Protein AF-A0A8J3Q8D7-F1 (afdb_monomer_lite)

pLDDT: mean 91.98, std 11.91, range [38.09, 98.75]

Structure (mmCIF, N/CA/C/O backbone):
data_AF-A0A8J3Q8D7-F1
#
_entry.id   AF-A0A8J3Q8D7-F1
#
loop_
_atom_site.group_PDB
_atom_site.id
_atom_site.type_symbol
_atom_site.label_atom_id
_atom_site.label_alt_id
_atom_site.label_comp_id
_atom_site.label_asym_id
_atom_site.label_entity_id
_atom_site.label_seq_id
_atom_site.pdbx_PDB_ins_code
_atom_site.Cartn_x
_atom_site.Cartn_y
_atom_site.Cartn_z
_atom_site.occupancy
_atom_site.B_iso_or_equiv
_atom_site.auth_seq_id
_atom_site.auth_comp_id
_atom_site.auth_asym_id
_atom_site.auth_atom_id
_atom_site.pdbx_PDB_model_num
ATOM 1 N N . MET A 1 1 ? 13.783 7.310 -9.396 1.00 62.56 1 MET A N 1
ATOM 2 C CA . MET A 1 1 ? 12.359 7.502 -9.038 1.00 62.56 1 MET A CA 1
ATOM 3 C C . MET A 1 1 ? 11.468 7.661 -10.271 1.00 62.56 1 MET A C 1
ATOM 5 O O . MET A 1 1 ? 10.737 6.732 -10.582 1.00 62.56 1 MET A O 1
ATOM 9 N N . ALA A 1 2 ? 11.547 8.776 -11.012 1.00 74.69 2 ALA A N 1
ATOM 10 C CA . ALA A 1 2 ? 10.617 9.085 -12.112 1.00 74.69 2 ALA A CA 1
ATOM 11 C C . ALA A 1 2 ? 10.519 8.001 -13.209 1.00 74.69 2 ALA A C 1
ATOM 13 O O . ALA A 1 2 ? 9.436 7.754 -13.732 1.00 74.69 2 ALA A O 1
ATOM 14 N N . SER A 1 3 ? 11.620 7.311 -13.528 1.00 85.38 3 SER A N 1
ATOM 15 C CA . SER A 1 3 ? 11.621 6.202 -14.492 1.00 85.38 3 SER A CA 1
ATOM 16 C C . SER A 1 3 ? 10.805 4.992 -14.023 1.00 85.38 3 SER A C 1
ATOM 18 O O . SER A 1 3 ? 10.082 4.409 -14.821 1.00 85.38 3 SER A O 1
ATOM 20 N N . ARG A 1 4 ? 10.868 4.631 -12.735 1.00 87.25 4 ARG A N 1
ATOM 21 C CA . ARG A 1 4 ? 10.127 3.490 -12.171 1.00 87.25 4 ARG A CA 1
ATOM 22 C C . ARG A 1 4 ? 8.629 3.786 -12.036 1.00 87.25 4 ARG A C 1
ATOM 24 O O . ARG A 1 4 ? 7.823 2.919 -12.343 1.00 87.25 4 ARG A O 1
ATOM 31 N N . LEU A 1 5 ? 8.254 5.024 -11.704 1.00 87.19 5 LEU A N 1
ATOM 32 C CA . LEU A 1 5 ? 6.845 5.447 -11.710 1.00 87.19 5 LEU A CA 1
ATOM 33 C C . LEU A 1 5 ? 6.225 5.402 -13.112 1.00 87.19 5 LEU A C 1
ATOM 35 O O . LEU A 1 5 ? 5.111 4.922 -13.289 1.00 87.19 5 LEU A O 1
ATOM 39 N N . ARG A 1 6 ? 6.965 5.840 -14.139 1.00 89.38 6 ARG A N 1
ATOM 40 C CA . ARG A 1 6 ? 6.504 5.710 -15.530 1.00 89.38 6 ARG A CA 1
ATOM 41 C C . ARG A 1 6 ? 6.340 4.253 -15.959 1.00 89.38 6 ARG A C 1
ATOM 43 O O . ARG A 1 6 ? 5.459 3.971 -16.757 1.00 89.38 6 ARG A O 1
ATOM 50 N N . ARG A 1 7 ? 7.168 3.342 -15.433 1.00 87.56 7 ARG A N 1
ATOM 51 C CA . ARG A 1 7 ? 7.043 1.904 -15.711 1.00 87.56 7 ARG A CA 1
ATOM 52 C C . ARG A 1 7 ? 5.762 1.328 -15.126 1.00 87.56 7 ARG A C 1
ATOM 54 O O . ARG A 1 7 ? 5.037 0.682 -15.864 1.00 87.56 7 ARG A O 1
ATOM 61 N N . ILE A 1 8 ? 5.451 1.590 -13.854 1.00 92.19 8 ILE A N 1
ATOM 62 C CA . ILE A 1 8 ? 4.223 1.045 -13.243 1.00 92.19 8 ILE A CA 1
ATOM 63 C C . ILE A 1 8 ? 2.943 1.648 -13.828 1.00 92.19 8 ILE A C 1
ATOM 65 O O . ILE A 1 8 ? 1.919 0.975 -13.840 1.00 92.19 8 ILE A O 1
ATOM 69 N N . ALA A 1 9 ? 3.002 2.859 -14.391 1.00 90.44 9 ALA A N 1
ATOM 70 C CA . ALA A 1 9 ? 1.849 3.507 -15.022 1.00 90.44 9 ALA A CA 1
ATOM 71 C C . ALA A 1 9 ? 1.298 2.755 -16.249 1.00 90.44 9 ALA A C 1
ATOM 73 O O . ALA A 1 9 ? 0.163 2.993 -16.648 1.00 90.44 9 ALA A O 1
ATOM 74 N N . THR A 1 10 ? 2.085 1.863 -16.858 1.00 91.12 10 THR A N 1
ATOM 75 C CA . THR A 1 10 ? 1.662 1.052 -18.009 1.00 91.12 10 THR A CA 1
ATOM 76 C C . THR A 1 10 ? 1.464 -0.423 -17.660 1.00 91.12 10 THR A C 1
ATOM 78 O O . THR A 1 10 ? 1.267 -1.238 -18.564 1.00 91.12 10 THR A O 1
ATOM 81 N N . ARG A 1 11 ? 1.533 -0.799 -16.373 1.00 94.31 11 ARG A N 1
ATOM 82 C CA . ARG A 1 11 ? 1.402 -2.198 -15.947 1.00 94.31 11 ARG A CA 1
ATOM 83 C C . ARG A 1 11 ? -0.046 -2.577 -15.664 1.00 94.31 11 ARG A C 1
ATOM 85 O O . ARG A 1 11 ? -0.711 -1.864 -14.915 1.00 94.31 11 ARG A O 1
ATOM 92 N N . PRO A 1 12 ? -0.525 -3.700 -16.226 1.00 92.62 12 PRO A N 1
ATOM 93 C CA . PRO A 1 12 ? -1.902 -4.115 -16.048 1.00 92.62 12 PRO A CA 1
ATOM 94 C C . PRO A 1 12 ? -2.108 -4.653 -14.630 1.00 92.62 12 PRO A C 1
ATOM 96 O O . PRO A 1 1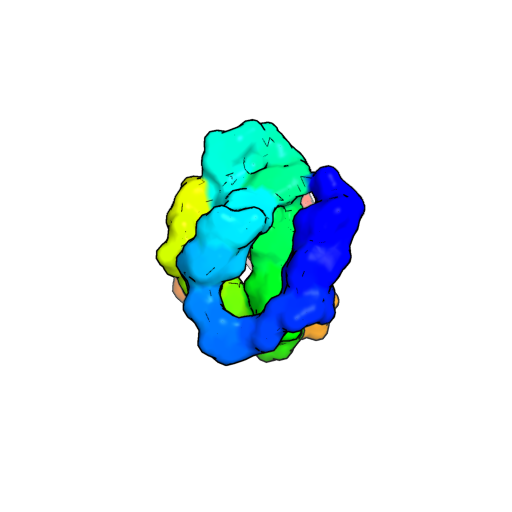2 ? -1.217 -5.277 -14.051 1.00 92.62 12 PRO A O 1
ATOM 99 N N . PHE A 1 13 ? -3.287 -4.397 -14.071 1.00 96.06 13 PHE A N 1
ATOM 100 C CA . PHE A 1 13 ? -3.625 -4.724 -12.685 1.00 96.06 13 PHE A CA 1
ATOM 101 C C . PHE A 1 13 ? -3.883 -6.213 -12.418 1.00 96.06 13 PHE A C 1
ATOM 103 O O . PHE A 1 13 ? -3.944 -6.622 -11.264 1.00 96.06 13 PHE A O 1
ATOM 110 N N . ASP A 1 14 ? -3.969 -7.033 -13.462 1.00 94.56 14 ASP A N 1
ATOM 111 C CA . ASP A 1 14 ? -3.995 -8.495 -13.367 1.00 94.56 14 ASP A CA 1
ATOM 112 C C . ASP A 1 14 ? -2.604 -9.111 -13.121 1.00 94.56 14 ASP A C 1
ATOM 114 O O . ASP A 1 14 ? -2.496 -10.304 -12.837 1.00 94.56 14 ASP A O 1
ATOM 118 N N . SER A 1 15 ? -1.534 -8.305 -13.172 1.00 95.56 15 SER A N 1
ATOM 119 C CA . SER A 1 15 ? -0.178 -8.770 -12.870 1.00 95.56 15 SER A CA 1
ATOM 120 C C . SER A 1 15 ? -0.068 -9.255 -11.415 1.00 95.56 15 SER A C 1
ATOM 122 O O . SER A 1 15 ? -0.624 -8.628 -10.508 1.00 95.56 15 SER A O 1
ATOM 124 N N . PRO A 1 16 ? 0.687 -10.328 -11.128 1.00 96.12 16 PRO A N 1
ATOM 125 C CA . PRO A 1 16 ? 1.004 -10.703 -9.752 1.00 96.12 16 PRO A CA 1
ATOM 126 C C . PRO A 1 16 ? 1.801 -9.590 -9.041 1.00 96.12 16 PRO A C 1
ATOM 128 O O . PRO A 1 16 ? 2.758 -9.079 -9.631 1.00 96.12 16 PRO A O 1
ATOM 131 N N . PRO A 1 17 ? 1.492 -9.231 -7.777 1.00 97.06 17 PRO A N 1
ATOM 132 C CA . PRO A 1 17 ? 2.240 -8.197 -7.051 1.00 97.06 17 PRO A CA 1
ATOM 133 C C . PRO A 1 17 ? 3.746 -8.490 -6.956 1.00 97.06 17 PRO A C 1
ATOM 135 O O . PRO 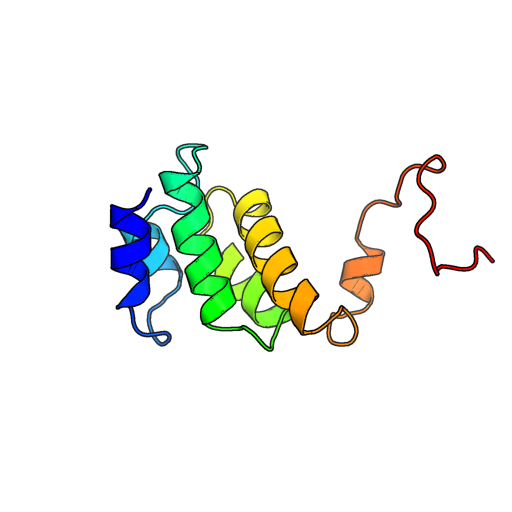A 1 17 ? 4.571 -7.599 -7.146 1.00 97.06 17 PRO A O 1
ATOM 138 N N . THR A 1 18 ? 4.120 -9.761 -6.788 1.00 97.12 18 THR A N 1
ATOM 139 C CA . THR A 1 18 ? 5.520 -10.221 -6.775 1.00 97.12 18 THR A CA 1
ATOM 140 C C . THR A 1 18 ? 6.278 -9.892 -8.065 1.00 97.12 18 THR A C 1
ATOM 142 O O . THR A 1 18 ? 7.471 -9.591 -8.021 1.00 97.12 18 THR A O 1
ATOM 145 N N . TRP A 1 19 ? 5.607 -9.905 -9.221 1.00 97.19 19 TRP A N 1
ATOM 146 C CA . TRP A 1 19 ? 6.231 -9.558 -10.501 1.00 97.19 19 TRP A CA 1
ATOM 147 C C . TRP A 1 19 ? 6.490 -8.058 -10.606 1.00 97.19 19 TRP A C 1
ATOM 149 O O . TRP A 1 19 ? 7.561 -7.649 -11.052 1.00 97.19 19 TRP A O 1
ATOM 159 N N . ILE A 1 20 ? 5.544 -7.238 -10.144 1.00 97.75 20 ILE A N 1
ATOM 160 C CA . ILE A 1 20 ? 5.719 -5.783 -10.098 1.00 97.75 20 ILE A CA 1
ATOM 161 C C . ILE A 1 20 ? 6.848 -5.418 -9.132 1.00 97.75 20 ILE A C 1
ATOM 163 O O . ILE A 1 20 ? 7.726 -4.634 -9.491 1.00 97.75 20 ILE A O 1
ATOM 167 N N . ALA A 1 21 ? 6.892 -6.040 -7.954 1.00 97.00 21 ALA A N 1
ATOM 168 C CA . ALA A 1 21 ? 7.977 -5.865 -6.994 1.00 97.00 21 ALA A CA 1
ATOM 169 C C . ALA A 1 21 ? 9.349 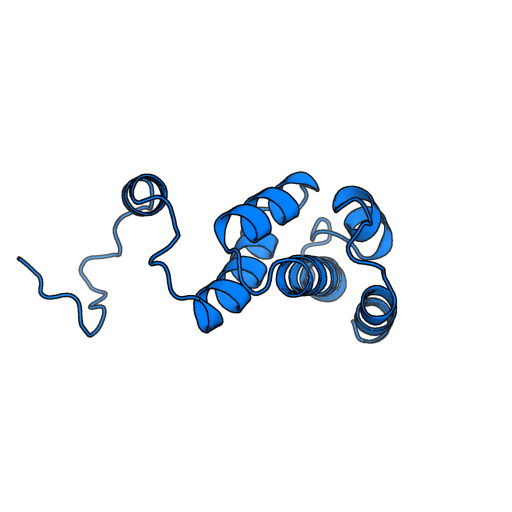-6.229 -7.585 1.00 97.00 21 ALA A C 1
ATOM 171 O O . ALA A 1 21 ? 10.297 -5.459 -7.452 1.00 97.00 21 ALA A O 1
ATOM 172 N N . GLY A 1 22 ? 9.460 -7.345 -8.314 1.00 96.25 22 GLY A N 1
ATOM 173 C CA . GLY A 1 22 ? 10.696 -7.701 -9.022 1.00 96.25 22 GLY A CA 1
ATOM 174 C C . GLY A 1 22 ? 11.096 -6.688 -10.102 1.00 96.25 22 GLY A C 1
ATOM 175 O O . GLY A 1 22 ? 12.276 -6.534 -10.416 1.00 96.25 22 GLY A O 1
ATOM 176 N N . GLU A 1 23 ? 10.128 -5.960 -10.662 1.00 95.38 23 GLU A N 1
ATOM 177 C CA . GLU A 1 23 ? 10.371 -4.966 -11.698 1.00 95.38 23 GLU A CA 1
ATOM 178 C C . GLU A 1 23 ? 10.876 -3.623 -11.143 1.00 95.38 23 GLU A C 1
ATOM 180 O O . GLU A 1 23 ? 11.787 -3.009 -11.722 1.00 95.38 23 GLU A O 1
ATOM 185 N N . VAL A 1 24 ? 10.249 -3.123 -10.075 1.00 95.75 24 VAL A N 1
ATOM 186 C CA . VAL A 1 24 ? 10.465 -1.755 -9.570 1.00 95.75 24 VAL A CA 1
ATOM 187 C C . VAL A 1 24 ? 10.983 -1.669 -8.139 1.00 95.75 24 VAL A C 1
ATOM 189 O O . VAL A 1 24 ? 11.275 -0.556 -7.694 1.00 95.75 24 VAL A O 1
ATOM 192 N N . GLY A 1 25 ? 11.172 -2.808 -7.481 1.00 96.75 25 GLY A N 1
ATOM 193 C CA . GLY A 1 25 ? 11.539 -2.915 -6.075 1.00 96.75 25 GLY A CA 1
ATOM 194 C C . GLY A 1 25 ? 10.326 -2.953 -5.151 1.00 96.75 25 GLY A C 1
ATOM 195 O O . GLY A 1 25 ? 9.268 -2.423 -5.484 1.00 96.75 25 GLY A O 1
ATOM 196 N N . CYS A 1 26 ? 10.508 -3.557 -3.977 1.00 97.06 26 CYS A N 1
ATOM 197 C CA . CYS A 1 26 ? 9.573 -3.523 -2.846 1.00 97.06 26 CYS A CA 1
ATOM 198 C C . CYS A 1 26 ? 10.270 -3.073 -1.546 1.00 97.06 26 CYS A C 1
ATOM 200 O O . CYS A 1 26 ? 9.937 -3.527 -0.458 1.00 97.06 26 CYS A O 1
ATOM 202 N N . GLY A 1 27 ? 11.267 -2.193 -1.666 1.00 96.31 27 GLY A N 1
ATOM 203 C CA . GLY A 1 27 ? 11.927 -1.517 -0.547 1.00 96.31 27 GLY A CA 1
ATOM 204 C C . GLY A 1 27 ? 13.112 -2.248 0.085 1.00 96.31 27 GLY A C 1
ATOM 205 O O . GLY A 1 27 ? 13.645 -1.782 1.087 1.00 96.31 27 GLY A O 1
ATOM 206 N N . LEU A 1 28 ? 13.617 -3.324 -0.526 1.00 94.69 28 LEU A N 1
ATOM 207 C CA . LEU A 1 28 ? 14.834 -4.011 -0.064 1.00 94.69 28 LEU A CA 1
ATOM 208 C C . LEU A 1 28 ? 16.069 -3.096 -0.029 1.00 94.69 28 LEU A C 1
ATOM 210 O O . LEU A 1 28 ? 17.010 -3.358 0.717 1.00 94.69 28 LEU A O 1
ATOM 214 N N . GLN A 1 29 ? 16.086 -2.029 -0.832 1.00 95.00 29 GLN A N 1
ATOM 215 C CA . GLN A 1 29 ? 17.165 -1.038 -0.823 1.00 95.00 29 GLN A CA 1
ATOM 216 C C . GLN A 1 29 ? 16.917 0.148 0.122 1.00 95.00 29 GLN A C 1
ATOM 218 O O . GLN A 1 29 ? 17.682 1.110 0.066 1.00 95.00 29 GLN A O 1
ATOM 223 N N . VAL A 1 30 ? 15.849 0.120 0.934 1.00 93.75 30 VAL A N 1
ATOM 224 C CA . VAL A 1 30 ? 15.469 1.174 1.899 1.00 93.75 30 VAL A CA 1
ATOM 225 C C . VAL A 1 30 ? 15.552 2.566 1.263 1.00 93.75 30 VAL A C 1
ATOM 227 O O . VAL A 1 30 ? 16.201 3.495 1.744 1.00 93.75 30 VAL A O 1
ATOM 230 N N . SER A 1 31 ? 14.956 2.699 0.079 1.00 96.00 31 SER A N 1
ATOM 231 C CA . SER A 1 31 ? 15.010 3.935 -0.689 1.00 96.00 31 SER A CA 1
ATOM 232 C C . SER A 1 31 ? 13.684 4.180 -1.380 1.00 96.00 31 SER A C 1
ATOM 234 O O . SER A 1 31 ? 13.074 3.268 -1.933 1.00 96.00 31 SER A O 1
ATOM 236 N N . ALA A 1 32 ? 13.256 5.440 -1.428 1.00 95.62 32 ALA A N 1
ATOM 237 C CA . ALA A 1 32 ? 11.995 5.787 -2.067 1.00 95.62 32 ALA A CA 1
ATOM 238 C C . ALA A 1 32 ? 11.881 5.252 -3.516 1.00 95.62 32 ALA A C 1
ATOM 240 O O . ALA A 1 32 ? 10.822 4.725 -3.855 1.00 95.62 32 ALA A O 1
ATOM 241 N N . PRO A 1 33 ? 12.919 5.321 -4.386 1.00 95.88 33 PRO A N 1
ATOM 242 C CA . PRO A 1 33 ? 12.850 4.730 -5.725 1.00 95.88 33 PRO A CA 1
ATOM 243 C C . PRO A 1 33 ? 12.566 3.225 -5.748 1.00 95.88 33 PRO A C 1
ATOM 245 O O . PRO A 1 33 ? 12.068 2.747 -6.764 1.00 95.88 33 PRO A O 1
ATOM 248 N N . ASP A 1 34 ? 12.904 2.513 -4.677 1.00 95.88 34 ASP A N 1
ATOM 249 C CA . ASP A 1 34 ? 12.715 1.073 -4.509 1.00 95.88 34 ASP A CA 1
ATOM 250 C C . ASP A 1 34 ? 11.428 0.699 -3.774 1.00 95.88 34 ASP A C 1
ATOM 252 O O . ASP A 1 34 ? 11.001 -0.441 -3.861 1.00 95.88 34 ASP A O 1
ATOM 256 N N . THR A 1 35 ? 10.788 1.649 -3.097 1.00 97.44 35 THR A N 1
ATOM 257 C CA . THR A 1 35 ? 9.594 1.406 -2.274 1.00 97.44 35 THR A CA 1
ATOM 258 C C . THR A 1 35 ? 8.329 1.983 -2.916 1.00 97.44 35 THR A C 1
ATOM 260 O O . THR A 1 35 ? 7.325 1.296 -3.107 1.00 97.44 35 THR A O 1
ATOM 263 N N . VAL A 1 36 ? 8.368 3.268 -3.279 1.00 97.94 36 VAL A N 1
ATOM 264 C CA . VAL A 1 36 ? 7.177 4.058 -3.633 1.00 97.94 36 VAL A CA 1
ATOM 265 C C . VAL A 1 36 ? 6.472 3.562 -4.902 1.00 97.94 36 VAL A C 1
ATOM 267 O O . VAL A 1 36 ? 5.243 3.506 -4.892 1.00 97.94 36 VAL A O 1
ATOM 270 N N . PRO A 1 37 ? 7.169 3.191 -5.998 1.00 98.00 37 PRO A N 1
ATOM 271 C CA . PRO A 1 37 ? 6.481 2.755 -7.212 1.00 98.00 37 PRO A CA 1
ATOM 272 C C . PRO A 1 37 ? 5.619 1.503 -7.018 1.00 98.00 37 PRO A C 1
ATOM 274 O O . PRO A 1 37 ? 4.521 1.446 -7.568 1.00 98.00 37 PRO A O 1
ATOM 277 N N . TYR A 1 38 ? 6.089 0.531 -6.231 1.00 98.31 38 TYR A N 1
ATOM 278 C CA . TYR A 1 38 ? 5.328 -0.682 -5.932 1.00 98.31 38 TYR A CA 1
ATOM 279 C C . TYR A 1 38 ? 4.100 -0.378 -5.069 1.00 98.31 38 TYR A C 1
ATOM 281 O O . TYR A 1 38 ? 2.993 -0.746 -5.452 1.00 98.31 38 TYR A O 1
ATOM 289 N N . ALA A 1 39 ? 4.266 0.396 -3.991 1.00 98.50 39 ALA A N 1
ATOM 290 C CA . ALA A 1 39 ? 3.150 0.801 -3.133 1.00 98.50 39 ALA A CA 1
ATOM 291 C C . ALA A 1 39 ? 2.062 1.579 -3.902 1.00 98.50 39 ALA A C 1
ATOM 293 O O . ALA A 1 39 ? 0.871 1.314 -3.752 1.00 98.50 39 ALA A O 1
ATOM 294 N N . ILE A 1 40 ? 2.454 2.499 -4.794 1.00 98.19 40 ILE A N 1
ATOM 295 C CA . ILE A 1 40 ? 1.500 3.234 -5.642 1.00 98.19 40 ILE A CA 1
ATOM 296 C C . ILE A 1 40 ? 0.747 2.291 -6.582 1.00 98.19 40 ILE A C 1
ATOM 298 O O . ILE A 1 40 ? -0.457 2.457 -6.765 1.00 98.19 40 ILE A O 1
ATOM 302 N N . TRP A 1 41 ? 1.430 1.316 -7.186 1.00 98.38 41 TRP A N 1
ATOM 303 C CA . TRP A 1 41 ? 0.773 0.360 -8.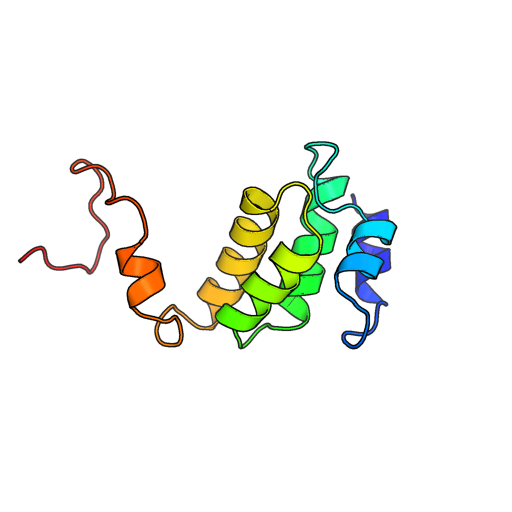074 1.00 98.38 41 TRP A CA 1
ATOM 304 C C . TRP A 1 41 ? -0.242 -0.512 -7.321 1.00 98.38 41 TRP A C 1
ATOM 306 O O . TRP A 1 41 ? -1.367 -0.667 -7.796 1.00 98.38 41 TRP A O 1
ATOM 316 N N . CYS A 1 42 ? 0.106 -1.005 -6.126 1.00 98.44 42 CYS A N 1
ATOM 317 C CA . CYS A 1 42 ? -0.814 -1.771 -5.281 1.00 98.44 42 CYS A CA 1
ATOM 318 C C . CYS A 1 42 ? -2.029 -0.942 -4.849 1.00 98.44 42 CYS A C 1
ATOM 320 O O . CYS A 1 42 ? -3.160 -1.416 -4.955 1.00 98.44 42 CYS A O 1
ATOM 322 N N . ALA A 1 43 ? -1.818 0.312 -4.438 1.00 98.50 43 ALA A N 1
ATOM 323 C CA . ALA A 1 43 ? -2.910 1.218 -4.093 1.00 98.50 43 ALA A CA 1
ATOM 324 C C . ALA A 1 43 ? -3.827 1.471 -5.296 1.00 98.50 43 ALA A C 1
ATOM 326 O O . ALA A 1 43 ? -5.044 1.381 -5.174 1.00 98.50 43 ALA A O 1
ATOM 327 N N . ALA A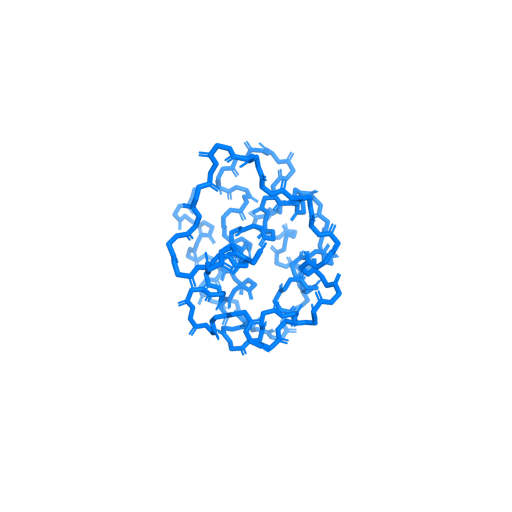 1 44 ? -3.251 1.747 -6.470 1.00 98.00 44 ALA A N 1
ATOM 328 C CA . ALA A 1 44 ? -4.005 2.015 -7.692 1.00 98.00 44 ALA A CA 1
ATOM 329 C C . ALA A 1 44 ? -4.840 0.806 -8.153 1.00 98.00 44 ALA A C 1
ATOM 331 O O . ALA A 1 44 ? -5.943 0.986 -8.667 1.00 98.00 44 ALA A O 1
ATOM 332 N N . ARG A 1 45 ? -4.335 -0.415 -7.937 1.00 97.81 45 ARG A N 1
ATOM 333 C CA . ARG A 1 45 ? -5.039 -1.670 -8.231 1.00 97.81 45 ARG A CA 1
ATOM 334 C C . ARG A 1 45 ? -6.284 -1.872 -7.361 1.00 97.81 45 ARG A C 1
ATOM 336 O O . ARG A 1 45 ? -7.270 -2.422 -7.843 1.00 97.81 45 ARG A O 1
ATOM 343 N N . HIS A 1 46 ? -6.233 -1.435 -6.104 1.00 97.62 46 HIS A N 1
ATOM 344 C CA . HIS A 1 46 ? -7.237 -1.711 -5.072 1.00 97.62 46 HIS A CA 1
ATOM 345 C C . HIS A 1 46 ? -7.755 -0.421 -4.409 1.00 97.62 46 HIS A C 1
ATOM 347 O O . HIS A 1 46 ? -7.929 -0.358 -3.196 1.00 97.62 46 HIS A O 1
ATOM 353 N N . LEU A 1 47 ? -8.005 0.634 -5.200 1.00 96.81 47 LEU A N 1
ATOM 354 C CA . LEU A 1 47 ? -8.342 1.975 -4.683 1.00 96.81 47 LEU A CA 1
ATOM 355 C C . LEU A 1 47 ? -9.583 2.030 -3.783 1.00 96.81 47 LEU A C 1
ATOM 357 O O . LEU A 1 47 ? -9.735 2.993 -3.035 1.00 96.81 47 LEU A O 1
ATOM 361 N N . ASP A 1 48 ? -10.463 1.038 -3.883 1.00 97.31 48 ASP A N 1
ATOM 362 C CA . ASP A 1 48 ? -11.725 0.964 -3.148 1.00 97.31 48 ASP A CA 1
ATOM 363 C C . ASP A 1 48 ? -11.769 -0.200 -2.140 1.00 97.31 48 ASP A C 1
ATOM 365 O O . ASP A 1 48 ? -12.797 -0.410 -1.503 1.00 97.31 48 ASP A O 1
ATOM 369 N N . ASP A 1 49 ? -10.669 -0.945 -1.975 1.00 97.81 49 ASP A N 1
ATOM 370 C CA . ASP A 1 49 ? -10.597 -2.126 -1.107 1.00 97.81 49 ASP A CA 1
ATOM 371 C C . ASP A 1 49 ? -9.290 -2.125 -0.304 1.00 97.81 49 ASP A C 1
ATOM 373 O O . ASP A 1 49 ? -8.243 -2.588 -0.761 1.00 97.81 49 ASP A O 1
ATOM 377 N N . LEU A 1 50 ? -9.345 -1.549 0.899 1.00 98.12 50 LEU A N 1
ATOM 378 C CA . LEU A 1 50 ? -8.185 -1.423 1.780 1.00 98.12 50 LEU A CA 1
ATOM 379 C C . LEU A 1 50 ? -7.636 -2.783 2.258 1.00 98.12 50 LEU A C 1
ATOM 381 O O . LEU A 1 50 ? -6.419 -2.968 2.164 1.00 98.12 50 LEU A O 1
ATOM 385 N N . PRO A 1 51 ? -8.455 -3.739 2.743 1.00 97.81 51 PRO A N 1
ATOM 386 C CA . PRO A 1 51 ? -7.956 -5.063 3.112 1.00 97.81 51 PRO A CA 1
ATOM 387 C C . PRO A 1 51 ? -7.226 -5.775 1.971 1.00 97.81 51 PRO A C 1
ATOM 389 O O . PRO A 1 51 ? -6.107 -6.252 2.173 1.00 97.81 51 PRO A O 1
ATOM 392 N N . GLU A 1 52 ? -7.807 -5.804 0.770 1.00 98.00 52 GLU A N 1
ATOM 393 C CA . GLU A 1 52 ? -7.168 -6.459 -0.373 1.00 98.00 52 GLU A CA 1
ATOM 394 C C . GLU A 1 52 ? -5.901 -5.707 -0.812 1.00 98.00 52 GLU A C 1
ATOM 396 O O . GLU A 1 52 ? -4.883 -6.335 -1.106 1.00 98.00 52 GLU A O 1
ATOM 401 N N . ALA A 1 53 ? -5.903 -4.367 -0.779 1.00 98.38 53 ALA A N 1
ATOM 402 C CA . ALA A 1 53 ? -4.711 -3.569 -1.068 1.00 98.38 53 ALA A CA 1
ATOM 403 C C . ALA A 1 53 ? -3.533 -3.934 -0.150 1.00 98.38 53 ALA A C 1
ATOM 405 O O . ALA A 1 53 ? -2.396 -4.061 -0.616 1.00 98.38 53 ALA A O 1
ATOM 406 N N . LEU A 1 54 ? -3.793 -4.108 1.149 1.00 98.25 54 LEU A N 1
ATOM 407 C CA . LEU A 1 54 ? -2.776 -4.464 2.139 1.00 98.25 54 LEU A CA 1
ATOM 408 C C . LEU A 1 54 ? -2.267 -5.897 1.941 1.00 98.25 54 LEU A C 1
ATOM 410 O O . LEU A 1 54 ? -1.051 -6.098 1.888 1.00 98.25 54 LEU A O 1
ATOM 414 N N . TRP A 1 55 ? -3.155 -6.875 1.737 1.00 98.06 55 TRP A N 1
ATOM 415 C CA . TRP A 1 55 ? -2.746 -8.260 1.474 1.00 98.06 55 TRP A CA 1
ATOM 416 C C . TRP A 1 55 ? -1.950 -8.405 0.177 1.00 98.06 55 TRP A C 1
ATOM 418 O O . TRP A 1 55 ? -0.889 -9.038 0.168 1.00 98.06 55 TRP A O 1
ATOM 428 N N . ALA A 1 56 ? -2.408 -7.771 -0.907 1.00 98.19 56 ALA A N 1
ATOM 429 C CA . ALA A 1 56 ? -1.695 -7.762 -2.178 1.00 98.19 56 ALA A CA 1
ATOM 430 C C . ALA A 1 56 ? -0.295 -7.153 -2.022 1.00 98.19 56 ALA A C 1
ATOM 432 O O . ALA A 1 56 ? 0.681 -7.718 -2.517 1.00 98.19 56 ALA A O 1
ATOM 433 N N . THR A 1 57 ? -0.177 -6.050 -1.278 1.00 98.62 57 THR A N 1
ATOM 434 C CA . THR A 1 57 ? 1.106 -5.378 -1.029 1.00 98.62 57 THR A CA 1
ATOM 435 C C . THR A 1 57 ? 2.063 -6.263 -0.240 1.00 98.62 57 THR A C 1
ATOM 437 O O . THR A 1 57 ? 3.193 -6.480 -0.688 1.00 98.62 57 THR A O 1
ATOM 440 N N . ALA A 1 58 ? 1.600 -6.831 0.877 1.00 98.31 58 ALA A N 1
ATOM 441 C CA . ALA A 1 58 ? 2.399 -7.688 1.750 1.00 98.31 58 ALA A CA 1
ATOM 442 C C . ALA A 1 58 ? 2.894 -8.964 1.049 1.00 98.31 58 ALA A C 1
ATOM 444 O O . ALA A 1 58 ? 3.979 -9.458 1.358 1.00 98.31 58 ALA A O 1
ATOM 445 N N . SER A 1 59 ? 2.142 -9.474 0.065 1.00 97.81 59 SER A N 1
ATOM 446 C CA . SER A 1 59 ? 2.471 -10.716 -0.649 1.00 97.81 59 SER A CA 1
ATOM 447 C C . SER A 1 59 ? 3.828 -10.704 -1.370 1.00 97.81 59 SER A C 1
ATOM 449 O O . SER A 1 59 ? 4.397 -11.769 -1.613 1.00 97.81 59 SER A O 1
ATOM 451 N N . ALA A 1 60 ? 4.371 -9.525 -1.700 1.00 95.88 60 ALA A N 1
ATOM 452 C CA . ALA A 1 60 ? 5.683 -9.413 -2.338 1.00 95.88 60 ALA A CA 1
ATOM 453 C C . ALA A 1 60 ? 6.871 -9.403 -1.364 1.00 95.88 60 ALA A C 1
ATOM 455 O O . ALA A 1 60 ? 8.017 -9.476 -1.813 1.00 95.88 60 ALA A O 1
ATOM 456 N N . GLY A 1 61 ? 6.627 -9.319 -0.054 1.00 96.06 61 GLY A N 1
ATOM 457 C CA . GLY A 1 61 ? 7.684 -9.207 0.947 1.00 96.06 61 GLY A CA 1
ATOM 458 C C . GLY A 1 61 ? 8.471 -7.895 0.843 1.00 96.06 61 GLY A C 1
ATOM 459 O O . GLY A 1 61 ? 7.927 -6.856 0.476 1.00 96.06 61 GLY A O 1
ATOM 460 N N . GLY A 1 62 ? 9.765 -7.953 1.165 1.00 95.69 62 GLY A N 1
ATOM 461 C CA . GLY A 1 62 ? 10.627 -6.772 1.208 1.00 95.69 62 GLY A CA 1
ATOM 462 C C . GLY A 1 62 ? 10.370 -5.916 2.446 1.00 95.69 62 GLY A C 1
ATOM 463 O O . GLY A 1 62 ? 10.308 -6.435 3.557 1.00 95.69 62 GLY A O 1
ATOM 464 N N . ASP A 1 63 ? 10.234 -4.612 2.237 1.00 97.31 63 ASP A N 1
ATOM 465 C CA . ASP A 1 63 ? 9.908 -3.609 3.255 1.00 97.31 63 ASP A CA 1
ATOM 466 C C . ASP A 1 63 ? 8.376 -3.531 3.413 1.00 97.31 63 ASP A C 1
ATOM 468 O O . ASP A 1 63 ? 7.698 -2.631 2.899 1.00 97.31 63 ASP A O 1
ATOM 472 N N . ILE A 1 64 ? 7.812 -4.591 4.006 1.00 98.12 64 ILE A N 1
ATOM 473 C CA . ILE A 1 64 ? 6.361 -4.829 4.079 1.00 98.12 64 ILE A CA 1
ATOM 474 C C . ILE A 1 64 ? 5.665 -3.697 4.829 1.00 98.12 64 ILE A C 1
ATOM 476 O O . ILE A 1 64 ? 4.650 -3.190 4.357 1.00 98.12 64 ILE A O 1
ATOM 480 N N . ASP A 1 65 ? 6.197 -3.296 5.980 1.00 97.62 65 ASP A N 1
ATOM 481 C CA . ASP A 1 65 ? 5.625 -2.251 6.822 1.00 97.62 65 ASP A CA 1
ATOM 482 C C . ASP A 1 65 ? 5.587 -0.913 6.083 1.00 97.62 65 ASP A C 1
ATOM 484 O O . ASP A 1 65 ? 4.518 -0.306 5.988 1.00 97.62 65 ASP A O 1
ATOM 488 N N . THR A 1 66 ? 6.688 -0.489 5.458 1.00 97.94 66 THR A N 1
ATOM 489 C CA . THR A 1 66 ? 6.716 0.790 4.735 1.00 97.94 66 THR A CA 1
ATOM 490 C C . THR A 1 66 ? 5.813 0.773 3.501 1.00 97.94 66 THR A C 1
ATOM 492 O O . THR A 1 66 ? 5.076 1.732 3.244 1.00 97.94 66 THR A O 1
ATOM 495 N N . THR A 1 67 ? 5.833 -0.309 2.716 1.00 98.50 67 THR A N 1
ATOM 496 C CA . THR A 1 67 ? 4.988 -0.414 1.513 1.00 98.50 67 THR A CA 1
ATOM 497 C C . THR A 1 67 ? 3.500 -0.494 1.861 1.00 98.50 67 THR A C 1
ATOM 499 O O . THR A 1 67 ? 2.689 0.161 1.196 1.00 98.50 67 THR A O 1
ATOM 502 N N . CYS A 1 68 ? 3.132 -1.213 2.926 1.00 98.50 68 CYS A N 1
ATOM 503 C CA . CYS A 1 68 ? 1.761 -1.268 3.435 1.00 98.50 68 CYS A CA 1
ATOM 504 C C . CYS A 1 68 ? 1.324 0.066 4.042 1.00 98.50 68 CYS A C 1
ATOM 506 O O . CYS A 1 68 ? 0.198 0.485 3.795 1.00 98.50 68 CYS A O 1
ATOM 508 N N . ALA A 1 69 ? 2.196 0.781 4.757 1.00 98.31 69 ALA A N 1
ATOM 509 C CA . ALA A 1 69 ? 1.877 2.098 5.307 1.00 98.31 69 ALA A CA 1
ATOM 510 C C . ALA A 1 69 ? 1.552 3.117 4.200 1.00 98.31 69 ALA A C 1
ATOM 512 O O . ALA A 1 69 ? 0.561 3.843 4.291 1.00 98.31 69 ALA A O 1
ATOM 513 N N . ILE A 1 70 ? 2.339 3.138 3.117 1.00 98.62 70 ILE A N 1
ATOM 514 C CA . ILE A 1 70 ? 2.083 4.015 1.964 1.00 98.62 70 ILE A CA 1
ATOM 515 C C . ILE A 1 70 ? 0.786 3.609 1.253 1.00 98.62 70 ILE A C 1
ATOM 517 O O . ILE A 1 70 ? -0.069 4.460 1.001 1.00 98.62 70 ILE A O 1
ATOM 521 N N . THR A 1 71 ? 0.629 2.319 0.939 1.00 98.75 71 THR A N 1
ATOM 522 C CA . THR A 1 71 ? -0.559 1.797 0.245 1.00 98.75 71 THR A CA 1
ATOM 523 C C . THR A 1 71 ? -1.825 2.064 1.054 1.00 98.75 71 THR A C 1
ATOM 525 O O . THR A 1 71 ? -2.789 2.634 0.541 1.00 98.75 71 THR A O 1
ATOM 528 N N . GLY A 1 72 ? -1.796 1.714 2.340 1.00 98.25 72 GLY A N 1
ATOM 529 C CA . GLY A 1 72 ? -2.893 1.897 3.275 1.00 98.25 72 GLY A CA 1
ATOM 530 C C . GLY A 1 72 ? -3.257 3.364 3.452 1.00 98.25 72 GLY A C 1
ATOM 531 O O . GLY A 1 72 ? -4.433 3.694 3.381 1.00 98.25 72 GLY A O 1
ATOM 532 N N . GLY A 1 73 ? -2.279 4.266 3.577 1.00 98.19 73 GLY A N 1
ATOM 533 C CA . GLY A 1 73 ? -2.543 5.705 3.667 1.00 98.19 73 GLY A CA 1
ATOM 534 C C . GLY A 1 73 ? -3.285 6.261 2.445 1.00 98.19 73 GLY A C 1
ATOM 535 O O . GLY A 1 73 ? -4.210 7.059 2.595 1.00 98.19 73 GLY A O 1
ATOM 536 N N . ILE A 1 74 ? -2.931 5.807 1.238 1.00 98.50 74 ILE A N 1
ATOM 537 C CA . ILE A 1 74 ? -3.605 6.220 -0.003 1.00 98.50 74 ILE A CA 1
ATOM 538 C C . ILE A 1 74 ? -5.045 5.694 -0.041 1.00 98.50 74 ILE A C 1
ATOM 540 O O . ILE A 1 74 ? -5.976 6.464 -0.285 1.00 98.50 74 ILE A O 1
ATOM 544 N N . VAL A 1 75 ? -5.239 4.395 0.199 1.00 98.56 75 VAL A N 1
ATOM 545 C CA . VAL A 1 75 ? -6.556 3.754 0.062 1.00 98.56 75 VAL A CA 1
ATOM 546 C C . VAL A 1 75 ? -7.491 4.145 1.211 1.00 98.56 75 VAL A C 1
ATOM 548 O O . VAL A 1 75 ? -8.646 4.491 0.963 1.00 98.56 75 VAL A O 1
ATOM 551 N N . ALA A 1 76 ? -7.004 4.197 2.454 1.00 97.44 76 ALA A N 1
ATOM 552 C CA . ALA A 1 76 ? -7.770 4.662 3.615 1.00 97.44 76 ALA A CA 1
ATOM 553 C C . ALA A 1 76 ? -8.148 6.145 3.498 1.00 97.44 76 ALA A C 1
ATOM 555 O O . ALA A 1 76 ? -9.237 6.536 3.909 1.00 97.44 76 ALA A O 1
ATOM 556 N N . GLY A 1 77 ? -7.294 6.977 2.889 1.00 97.38 77 GLY A N 1
ATOM 557 C CA . GLY A 1 77 ? -7.622 8.377 2.608 1.00 97.38 77 GLY A CA 1
ATOM 558 C C . GLY A 1 77 ? -8.838 8.544 1.687 1.00 97.38 77 GLY A C 1
ATOM 559 O O . GLY A 1 77 ? -9.530 9.557 1.762 1.00 97.38 77 GLY A O 1
ATOM 560 N N . ARG A 1 78 ? -9.124 7.541 0.846 1.00 96.81 78 ARG A N 1
ATOM 561 C CA . ARG A 1 78 ? -10.294 7.498 -0.043 1.00 96.81 78 ARG A CA 1
ATOM 562 C C . ARG A 1 78 ? -11.497 6.791 0.582 1.00 96.81 78 ARG A C 1
ATOM 564 O O . ARG A 1 78 ? -12.617 7.272 0.450 1.00 96.81 78 ARG A O 1
ATOM 571 N N . THR A 1 79 ? -11.273 5.643 1.211 1.00 96.38 79 THR A N 1
ATOM 572 C CA . THR A 1 79 ? -12.333 4.720 1.660 1.00 96.38 79 THR A CA 1
ATOM 573 C C . THR A 1 79 ? -12.719 4.899 3.131 1.00 96.38 79 THR A C 1
ATOM 575 O O . THR A 1 79 ? -13.773 4.430 3.565 1.00 96.38 79 THR A O 1
ATOM 578 N N . GLY A 1 80 ? -11.888 5.587 3.916 1.00 95.06 80 GLY A N 1
ATOM 579 C CA . GLY A 1 80 ? -11.935 5.518 5.372 1.00 95.06 80 GLY A CA 1
ATOM 580 C C . GLY A 1 80 ? -11.535 4.130 5.885 1.00 95.06 80 GLY A C 1
ATOM 581 O O . GLY A 1 80 ? -10.920 3.339 5.178 1.00 95.06 80 GLY A O 1
ATOM 582 N N . LEU A 1 81 ? -11.889 3.824 7.135 1.00 94.62 81 LEU A N 1
ATOM 583 C CA . LEU A 1 81 ? -11.566 2.539 7.780 1.00 94.62 81 LEU A CA 1
ATOM 584 C C . LEU A 1 81 ? -12.795 1.648 8.011 1.00 94.62 81 LEU A C 1
ATOM 586 O O . LEU A 1 81 ? -12.679 0.581 8.597 1.00 94.62 81 LEU A O 1
ATOM 590 N N . SER A 1 82 ? -13.977 2.068 7.552 1.00 92.19 82 SER A N 1
ATOM 591 C CA . SER A 1 82 ? -15.247 1.388 7.863 1.00 92.19 82 SER A CA 1
ATOM 592 C C . SER A 1 82 ? -15.341 -0.056 7.350 1.00 92.19 82 SER A C 1
ATOM 594 O O . SER A 1 82 ? -16.057 -0.859 7.939 1.00 92.19 82 SER A O 1
ATOM 596 N N . ALA A 1 83 ? -14.619 -0.383 6.275 1.00 91.12 83 ALA A N 1
ATOM 597 C CA . ALA A 1 83 ? -14.566 -1.723 5.688 1.00 91.12 83 ALA A CA 1
ATOM 598 C C . ALA A 1 83 ? -13.420 -2.593 6.242 1.00 91.12 83 ALA A C 1
ATOM 600 O O . ALA A 1 83 ? -13.297 -3.756 5.862 1.00 91.12 83 ALA A O 1
ATOM 601 N N . VAL A 1 84 ? -12.563 -2.048 7.111 1.00 94.19 84 VAL A N 1
ATOM 602 C CA . VAL A 1 84 ? -11.467 -2.804 7.729 1.00 94.19 84 VAL A CA 1
ATOM 603 C C . VAL A 1 84 ? -12.036 -3.692 8.838 1.00 94.19 84 VAL A C 1
ATOM 605 O O . VAL A 1 84 ? -12.830 -3.199 9.644 1.00 94.19 84 VAL A O 1
ATOM 608 N N . PRO A 1 85 ? -11.640 -4.976 8.927 1.00 94.75 85 PRO A N 1
ATOM 609 C CA . PRO A 1 85 ? -12.006 -5.822 10.058 1.00 94.75 85 PRO A CA 1
ATOM 610 C C . PRO A 1 85 ? -11.619 -5.161 11.387 1.00 94.75 85 PRO A C 1
ATOM 612 O O . PRO A 1 85 ? -10.468 -4.765 11.570 1.00 94.75 85 PRO A O 1
ATOM 615 N N . ALA A 1 86 ? -12.569 -5.047 12.321 1.00 93.06 86 ALA A N 1
ATOM 616 C CA . ALA A 1 86 ? -12.346 -4.370 13.604 1.00 93.06 86 ALA A CA 1
ATOM 617 C C . ALA A 1 86 ? -11.145 -4.953 14.372 1.00 93.06 86 ALA A C 1
ATOM 619 O O . ALA A 1 86 ? -10.342 -4.212 14.933 1.00 93.06 86 ALA A O 1
ATOM 620 N N . GLU A 1 87 ? -10.956 -6.270 14.274 1.00 96.19 87 GLU A N 1
ATOM 621 C CA . GLU A 1 87 ? -9.841 -7.004 14.876 1.00 96.19 87 GLU A CA 1
ATOM 622 C C . GLU A 1 87 ? -8.449 -6.511 14.437 1.00 96.19 87 GLU A C 1
ATOM 624 O O . GLU A 1 87 ? -7.484 -6.683 15.176 1.00 96.19 87 GLU A O 1
ATOM 629 N N . TRP A 1 88 ? -8.313 -5.874 13.266 1.00 95.12 88 TRP A N 1
ATOM 630 C CA . TRP A 1 88 ? -7.035 -5.300 12.824 1.00 95.12 88 TRP A CA 1
ATOM 631 C C . TRP A 1 88 ? -6.693 -4.028 13.595 1.00 95.12 88 TRP A C 1
ATOM 633 O O . TRP A 1 88 ? -5.531 -3.806 13.933 1.00 95.12 88 TRP A O 1
ATOM 643 N N . LEU A 1 89 ? -7.701 -3.199 13.880 1.00 91.50 89 LEU A N 1
ATOM 644 C CA . LEU A 1 89 ? -7.533 -1.999 14.699 1.00 91.50 89 LEU A CA 1
ATOM 645 C C . LEU A 1 89 ? -7.299 -2.380 16.162 1.00 91.50 89 LEU A C 1
ATOM 647 O O . LEU A 1 89 ? -6.426 -1.797 16.797 1.00 91.50 89 LEU A O 1
ATOM 651 N N . ASP A 1 90 ? -7.998 -3.400 16.662 1.00 92.81 90 ASP A N 1
ATOM 652 C CA . ASP A 1 90 ? -7.797 -3.925 18.019 1.00 92.81 90 ASP A CA 1
ATOM 653 C C . ASP A 1 90 ? -6.402 -4.549 18.211 1.00 92.81 90 ASP A C 1
ATOM 655 O O . ASP A 1 90 ? -5.874 -4.571 19.322 1.00 92.81 90 ASP A O 1
ATOM 659 N N . ALA A 1 91 ? -5.789 -5.049 17.133 1.00 95.31 91 ALA A N 1
ATOM 660 C CA . ALA A 1 91 ? -4.433 -5.594 17.145 1.00 95.31 91 ALA A CA 1
ATOM 661 C C . ALA A 1 91 ? -3.332 -4.521 17.046 1.00 95.31 91 ALA A C 1
ATOM 663 O O . ALA A 1 91 ? -2.154 -4.844 17.222 1.00 95.31 91 ALA A O 1
ATOM 664 N N . CYS A 1 92 ? -3.680 -3.264 16.751 1.00 92.62 92 CYS A N 1
ATOM 665 C CA . CYS A 1 92 ? -2.715 -2.168 16.716 1.00 92.62 92 CYS A CA 1
ATOM 666 C C . CYS A 1 92 ? -2.292 -1.763 18.135 1.00 92.62 92 CYS A C 1
ATOM 668 O O . CYS A 1 92 ? -3.086 -1.779 19.074 1.00 92.62 92 CYS A O 1
ATOM 670 N N . GLU A 1 93 ? -1.031 -1.349 18.291 1.00 92.62 93 GLU A N 1
ATOM 671 C CA . GLU A 1 93 ? -0.569 -0.761 19.550 1.00 92.62 93 GLU A CA 1
ATOM 672 C C . GLU A 1 93 ? -1.397 0.499 19.868 1.00 92.62 93 GLU A C 1
ATOM 674 O O . GLU A 1 93 ? -1.631 1.319 18.969 1.00 92.62 93 GLU A O 1
ATOM 679 N N . PRO A 1 94 ? -1.845 0.687 21.125 1.00 87.88 94 PRO A N 1
ATOM 680 C CA . PRO A 1 94 ? -2.532 1.908 21.506 1.00 87.88 94 PRO A CA 1
ATOM 681 C C . PRO A 1 94 ? -1.624 3.115 21.280 1.00 87.88 94 PRO A C 1
ATOM 683 O O . PRO A 1 94 ? -0.426 3.092 21.564 1.00 87.88 94 PRO A O 1
ATOM 686 N N . LEU A 1 95 ? -2.213 4.213 20.818 1.00 86.31 95 LEU A N 1
ATOM 687 C CA . LEU A 1 95 ? -1.469 5.457 20.695 1.00 86.31 95 LEU A CA 1
ATOM 688 C C . LEU A 1 95 ? -0.999 5.935 22.078 1.00 86.31 95 LEU A C 1
ATOM 690 O O . LEU A 1 95 ? -1.723 5.772 23.067 1.00 86.31 95 LEU A O 1
ATOM 694 N N . PRO A 1 96 ? 0.182 6.576 22.163 1.00 89.62 96 PRO A N 1
ATOM 695 C CA . PRO A 1 96 ? 0.631 7.220 23.386 1.00 89.62 96 PRO A CA 1
ATOM 696 C C . PRO A 1 96 ? -0.447 8.141 23.961 1.00 89.62 96 PRO A C 1
ATOM 698 O O . PRO A 1 96 ? -1.058 8.913 23.224 1.00 89.62 96 PRO A O 1
ATOM 701 N N . ALA A 1 97 ? -0.615 8.139 25.287 1.00 87.69 97 ALA A N 1
ATOM 702 C CA . ALA A 1 97 ? -1.619 8.960 25.975 1.00 87.69 97 ALA A CA 1
ATOM 703 C C . ALA A 1 97 ? -1.484 10.475 25.704 1.00 87.69 97 ALA A C 1
ATOM 705 O O . ALA A 1 97 ? -2.425 11.233 25.914 1.00 87.69 97 ALA A O 1
ATOM 706 N N . SER A 1 98 ? -0.316 10.925 25.234 1.00 89.06 98 SER A N 1
ATOM 707 C CA . SER A 1 98 ? -0.066 12.308 24.820 1.00 89.06 98 SER A CA 1
ATOM 708 C C . SER A 1 98 ? -0.659 12.675 23.454 1.00 89.06 98 SER A C 1
ATOM 710 O O . SER A 1 98 ? -0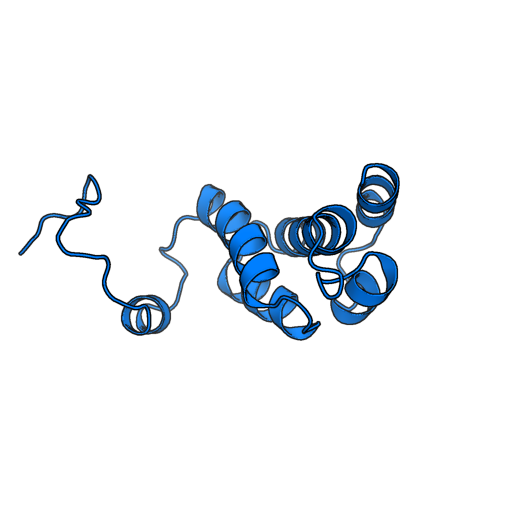.631 13.849 23.087 1.00 89.06 98 SER A O 1
ATOM 712 N N . ILE A 1 99 ? -1.139 11.703 22.673 1.00 86.25 99 ILE A N 1
ATOM 713 C CA . ILE A 1 99 ? -1.735 11.917 21.353 1.00 86.25 99 ILE A CA 1
ATOM 714 C C . ILE A 1 99 ? -3.258 11.901 21.488 1.00 86.25 99 ILE A C 1
ATOM 716 O O . ILE A 1 99 ? -3.869 10.863 21.729 1.00 86.25 99 ILE A O 1
ATOM 720 N N . THR A 1 100 ? -3.881 13.056 21.265 1.00 79.12 100 THR A N 1
ATOM 721 C CA . THR A 1 100 ? -5.339 13.170 21.144 1.00 79.12 100 THR A CA 1
ATOM 722 C C . THR A 1 100 ? -5.722 13.134 19.671 1.00 79.12 100 THR A C 1
ATOM 724 O O . THR A 1 100 ? -5.359 14.044 18.925 1.00 79.12 100 THR A O 1
ATOM 727 N N . ILE A 1 101 ? -6.484 12.122 19.246 1.00 70.62 101 ILE A N 1
ATOM 728 C CA . ILE A 1 101 ? -7.091 12.118 17.909 1.00 70.62 101 ILE A CA 1
ATOM 729 C C . ILE A 1 101 ? -8.388 12.945 17.940 1.00 70.62 101 ILE A C 1
ATOM 731 O O . ILE A 1 101 ? -9.300 12.615 18.707 1.00 70.62 101 ILE A O 1
ATOM 735 N N . PRO A 1 102 ? -8.504 14.016 17.127 1.00 65.00 102 PRO A N 1
ATOM 736 C CA . PRO A 1 102 ? -9.735 14.793 17.030 1.00 65.00 102 PRO A CA 1
ATOM 737 C C . PRO A 1 102 ? -10.905 13.914 16.566 1.00 65.00 102 PRO A C 1
ATOM 739 O O . PRO A 1 102 ? -10.813 13.263 15.530 1.00 65.00 102 PRO A O 1
ATOM 742 N N . GLY A 1 103 ? -12.015 13.919 17.309 1.00 63.25 103 GLY A N 1
ATOM 743 C CA . GLY A 1 103 ? -13.251 13.210 16.939 1.00 63.25 103 GLY A CA 1
ATOM 744 C C . GLY A 1 103 ? -13.473 11.856 17.621 1.00 63.25 103 GLY A C 1
ATOM 745 O O . GLY A 1 103 ? -14.580 11.331 17.557 1.00 63.25 103 GLY A O 1
ATOM 746 N N . THR A 1 104 ? -12.485 11.325 18.340 1.00 58.19 104 THR A N 1
ATOM 747 C CA . THR A 1 104 ? -12.667 10.194 19.265 1.00 58.19 104 THR A CA 1
ATOM 748 C C . THR A 1 104 ? -12.975 10.737 20.656 1.00 58.19 104 THR A C 1
ATOM 750 O O . THR A 1 104 ? -12.091 11.254 21.338 1.00 58.19 104 THR A O 1
ATOM 753 N N . THR A 1 105 ? -14.236 10.668 21.084 1.00 40.09 105 THR A N 1
ATOM 754 C CA . THR A 1 105 ? -14.585 10.889 22.492 1.00 40.09 105 THR A CA 1
ATOM 755 C C . THR A 1 105 ? -13.914 9.790 23.309 1.00 40.09 105 THR A C 1
ATOM 757 O O . THR A 1 105 ? -14.214 8.615 23.106 1.00 40.09 105 THR A O 1
ATOM 760 N N . GLN A 1 106 ? -12.995 10.158 24.206 1.00 38.69 106 GLN A N 1
ATOM 761 C CA . GLN A 1 106 ? -12.578 9.239 25.260 1.00 38.69 106 GLN A CA 1
ATOM 762 C C . GLN A 1 106 ? -13.807 8.945 26.121 1.00 38.69 106 GLN A C 1
ATOM 764 O O . GLN A 1 106 ? -14.402 9.875 26.669 1.00 38.69 106 GLN A O 1
ATOM 769 N N . GLN A 1 107 ? -14.218 7.679 26.160 1.00 38.09 107 GLN A N 1
ATOM 770 C CA . GLN A 1 107 ? -15.039 7.171 27.255 1.00 38.09 107 GLN A CA 1
ATOM 771 C C . GLN A 1 107 ? -14.133 6.871 28.443 1.00 38.09 107 GLN A C 1
ATOM 773 O O . GLN A 1 107 ? -13.039 6.315 28.199 1.00 38.09 107 GLN A O 1
#

InterPro domains:
  IPR005502 ADP-ribosylation/Crystallin J1 [PF03747] (27-87)
  IPR036705 ADP-ribosylation/Crystallin J1 superfamily [G3DSA:1.10.4080.10] (1-97)
  IPR036705 ADP-ribosylation/Crystallin J1 superfamily [SSF101478] (27-95)

Foldseek 3Di:
DVVLLVVLVPDDLPDQLLVNCVVQACCLVVDCSRNVSSLVSLLVSCLQPLVSSLVSSPVNPHPSVSSNVSSNCRSCVPHPCPPPDVVVVVPDDDDPPPDDDPPDDDD

Radius of gyration: 15.22 Å; chains: 1; bounding box: 32×26×45 Å

Sequence (107 aa):
MASRLRRIATRPFDSPPTWIAGEVGCGLQVSAPDTVPYAIWCAARHLDDLPEALWATASAGGDIDTTCAITGGIVAGRTGLSAVPAEWLDACEPLPASITIPGTTQQ

Secondary structure (DSSP, 8-state):
-HHHHHHHTT--TTS-HHHHHHHH--STT-SHHHHHHHHHHHHHHTTT-HHHHHHHHHTT-SSHHHHHHHHHHHHHHHH-STTS-HHHHHTSPPPPTT-PPTT----

Organism: NCBI:txid1392758